Protein AF-A1UJS0-F1 (afdb_monomer_lite)

Structure (mmCIF, N/CA/C/O backbone):
data_AF-A1UJS0-F1
#
_entry.id   AF-A1UJS0-F1
#
loop_
_atom_site.group_PDB
_atom_site.id
_atom_site.type_symbol
_atom_site.label_atom_id
_atom_site.label_alt_id
_atom_site.label_comp_id
_atom_site.label_asym_id
_atom_site.label_entity_id
_atom_site.label_seq_id
_atom_site.pdbx_PDB_ins_code
_atom_site.Cartn_x
_atom_site.Cartn_y
_atom_site.Cartn_z
_atom_site.occupancy
_atom_site.B_iso_or_equiv
_atom_site.auth_seq_id
_atom_site.auth_comp_id
_atom_site.auth_asym_id
_atom_site.auth_atom_id
_atom_site.pdbx_PDB_model_num
ATOM 1 N N . MET A 1 1 ? 53.824 35.848 -86.272 1.00 49.28 1 MET A N 1
ATOM 2 C CA . MET A 1 1 ? 53.045 35.578 -85.038 1.00 49.28 1 MET A CA 1
ATOM 3 C C . MET A 1 1 ? 51.609 35.069 -85.276 1.00 49.28 1 MET A C 1
ATOM 5 O O . MET A 1 1 ? 50.894 34.885 -84.304 1.00 49.28 1 MET A O 1
ATOM 9 N N . LEU A 1 2 ? 51.178 34.777 -86.517 1.00 46.31 2 LEU A N 1
ATOM 10 C CA . LEU A 1 2 ? 49.812 34.287 -86.796 1.00 46.31 2 LEU A CA 1
ATOM 11 C C . LEU A 1 2 ? 49.676 32.747 -86.819 1.00 46.31 2 LEU A C 1
AT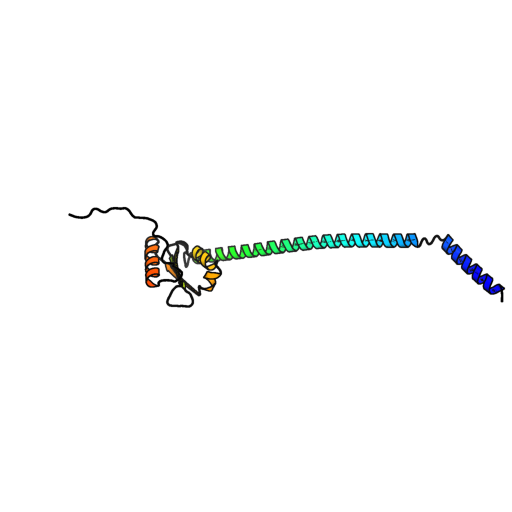OM 13 O O . LEU A 1 2 ? 48.609 32.225 -86.532 1.00 46.31 2 LEU A O 1
ATOM 17 N N . VAL A 1 3 ? 50.756 32.012 -87.108 1.00 44.75 3 VAL A N 1
ATOM 18 C CA . VAL A 1 3 ? 50.728 30.545 -87.313 1.00 44.75 3 VAL A CA 1
ATOM 19 C C . VAL A 1 3 ? 50.639 29.748 -85.997 1.00 44.75 3 VAL A C 1
ATOM 21 O O . VAL A 1 3 ? 50.115 28.640 -85.987 1.00 44.75 3 VAL A O 1
ATOM 24 N N . GLY A 1 4 ? 51.099 30.314 -84.872 1.00 47.34 4 GLY A N 1
ATOM 25 C CA . GLY A 1 4 ? 51.022 29.669 -83.550 1.00 47.34 4 GLY A CA 1
ATOM 26 C C . GLY A 1 4 ? 49.599 29.618 -82.984 1.00 47.34 4 GLY A C 1
ATOM 27 O O . GLY A 1 4 ? 49.151 28.568 -82.551 1.00 47.34 4 GLY A O 1
ATOM 28 N N . ARG A 1 5 ? 48.839 30.715 -83.108 1.00 47.81 5 ARG A N 1
ATOM 29 C CA . ARG A 1 5 ? 47.469 30.817 -82.567 1.00 47.81 5 ARG A CA 1
ATOM 30 C C . ARG A 1 5 ? 46.449 29.929 -83.294 1.00 47.81 5 ARG A C 1
ATOM 32 O O . ARG A 1 5 ? 45.443 29.550 -82.708 1.00 47.81 5 ARG A O 1
ATOM 39 N N . ILE A 1 6 ? 46.706 29.587 -84.560 1.00 52.50 6 ILE A N 1
ATOM 40 C CA . ILE A 1 6 ? 45.837 28.704 -85.357 1.00 52.50 6 ILE A CA 1
ATOM 41 C C . ILE A 1 6 ? 46.004 27.235 -84.931 1.00 52.50 6 ILE A C 1
ATOM 43 O O . ILE A 1 6 ? 45.027 26.489 -84.937 1.00 52.50 6 ILE A O 1
ATOM 47 N N . LYS A 1 7 ? 47.209 26.820 -84.504 1.00 55.47 7 LYS A N 1
ATOM 48 C CA . LYS A 1 7 ? 47.447 25.464 -83.978 1.00 55.47 7 LYS A CA 1
ATOM 49 C C . LYS A 1 7 ? 46.743 25.239 -82.638 1.00 55.47 7 LYS A C 1
ATOM 51 O O . LYS A 1 7 ? 46.132 24.189 -82.464 1.00 55.47 7 LYS A O 1
ATOM 56 N N . ASP A 1 8 ? 46.734 26.249 -81.770 1.00 58.41 8 ASP A N 1
ATOM 57 C CA . ASP A 1 8 ? 46.056 26.179 -80.469 1.00 58.41 8 ASP A CA 1
ATOM 58 C C . ASP A 1 8 ? 44.527 26.130 -80.619 1.00 58.41 8 ASP A C 1
ATOM 60 O O . ASP A 1 8 ? 43.853 25.351 -79.947 1.00 58.41 8 ASP A O 1
ATOM 64 N N . ALA A 1 9 ? 43.966 26.905 -81.555 1.00 58.00 9 ALA A N 1
ATOM 65 C CA . ALA A 1 9 ? 42.530 26.889 -81.839 1.00 58.00 9 ALA A CA 1
ATOM 66 C C . ALA A 1 9 ? 42.071 25.565 -82.477 1.00 58.00 9 ALA A C 1
ATOM 68 O O . ALA A 1 9 ? 41.020 25.040 -82.112 1.00 58.00 9 ALA A O 1
ATOM 69 N N . ALA A 1 10 ? 42.866 24.992 -83.387 1.00 64.44 10 ALA A N 1
ATOM 70 C CA . ALA A 1 10 ? 42.569 23.698 -84.000 1.00 64.44 10 ALA A CA 1
ATOM 71 C C . ALA A 1 10 ? 42.699 22.534 -83.000 1.00 64.44 10 ALA A C 1
ATOM 73 O O . ALA A 1 10 ? 41.879 21.617 -83.023 1.00 64.44 10 ALA A O 1
ATOM 74 N N . GLN A 1 11 ? 43.676 22.583 -82.087 1.00 64.81 11 GLN A N 1
ATOM 75 C CA . GLN A 1 11 ? 43.796 21.603 -81.003 1.00 64.81 11 GLN A CA 1
ATOM 76 C C . GLN A 1 11 ? 42.647 21.712 -80.000 1.00 64.81 11 GLN A C 1
ATOM 78 O O . GLN A 1 11 ? 42.074 20.687 -79.638 1.00 64.81 11 GLN A O 1
ATOM 83 N N . MET A 1 12 ? 42.244 22.923 -79.604 1.00 60.16 12 MET A N 1
ATOM 84 C CA . MET A 1 12 ? 41.077 23.101 -78.733 1.00 60.16 12 MET A CA 1
ATOM 85 C C . MET A 1 12 ? 39.785 22.626 -79.402 1.00 60.16 12 MET A C 1
ATOM 87 O O . MET A 1 12 ? 39.017 21.897 -78.782 1.00 60.16 12 MET A O 1
ATOM 91 N N . ALA A 1 13 ? 39.573 22.950 -80.680 1.00 65.81 13 ALA A N 1
ATOM 92 C CA . ALA A 1 13 ? 38.421 22.456 -81.430 1.00 65.81 13 ALA A CA 1
ATOM 93 C C . ALA A 1 13 ? 38.431 20.924 -81.565 1.00 65.81 13 ALA A C 1
ATOM 95 O O . ALA A 1 13 ? 37.379 20.304 -81.458 1.00 65.81 13 ALA A O 1
ATOM 96 N N . SER A 1 14 ? 39.603 20.301 -81.729 1.00 65.38 14 SER A N 1
ATOM 97 C CA . SER A 1 14 ? 39.738 18.841 -81.773 1.00 65.38 14 SER A CA 1
ATOM 98 C C . SER A 1 14 ? 39.458 18.182 -80.424 1.00 65.38 14 SER A C 1
ATOM 100 O O . SER A 1 14 ? 38.870 17.107 -80.402 1.00 65.38 14 SER A O 1
ATOM 102 N N . ILE A 1 15 ? 39.856 18.803 -79.309 1.00 61.16 15 ILE A N 1
ATOM 103 C CA . ILE A 1 15 ? 39.571 18.299 -77.959 1.00 61.16 15 ILE A CA 1
ATOM 104 C C . ILE A 1 15 ? 38.076 18.421 -77.661 1.00 61.16 15 ILE A C 1
ATOM 106 O O . ILE A 1 15 ? 37.488 17.461 -77.172 1.00 61.16 15 ILE A O 1
ATOM 110 N N . ILE A 1 16 ? 37.454 19.551 -78.018 1.00 60.81 16 ILE A N 1
ATOM 111 C CA . ILE A 1 16 ? 36.009 19.792 -77.866 1.00 60.81 16 ILE A CA 1
ATOM 112 C C . ILE A 1 16 ? 35.202 18.844 -78.763 1.00 60.81 16 ILE A C 1
ATOM 114 O O . ILE A 1 16 ? 34.236 18.239 -78.312 1.00 60.81 16 ILE A O 1
ATOM 118 N N . ALA A 1 17 ? 35.623 18.645 -80.013 1.00 59.31 17 ALA A N 1
ATOM 119 C CA . ALA A 1 17 ? 34.981 17.705 -80.925 1.00 59.31 17 ALA A CA 1
ATOM 120 C C . ALA A 1 17 ? 35.153 16.250 -80.467 1.00 59.31 17 ALA A C 1
ATOM 122 O O . ALA A 1 17 ? 34.212 15.474 -80.588 1.00 59.31 17 ALA A O 1
ATOM 123 N N . HIS A 1 18 ? 36.304 15.873 -79.893 1.00 56.31 18 HIS A N 1
ATOM 124 C CA . HIS A 1 18 ? 36.481 14.538 -79.314 1.00 56.31 18 HIS A CA 1
ATOM 125 C C . HIS A 1 18 ? 35.705 14.340 -78.017 1.00 56.31 18 HIS A C 1
ATOM 127 O O . HIS A 1 18 ? 35.219 13.240 -77.801 1.00 56.31 18 HIS A O 1
ATOM 133 N N . THR A 1 19 ? 35.537 15.365 -77.181 1.00 56.38 19 THR A N 1
ATOM 134 C CA . THR A 1 19 ? 34.703 15.266 -75.968 1.00 56.38 19 THR A CA 1
ATOM 135 C C . THR A 1 19 ? 33.212 15.245 -76.295 1.00 56.38 19 THR A C 1
ATOM 137 O O . THR A 1 19 ? 32.475 14.489 -75.669 1.00 56.38 19 THR A O 1
ATOM 140 N N . ALA A 1 20 ? 32.777 15.974 -77.326 1.00 55.94 20 ALA A N 1
ATOM 141 C CA . ALA A 1 20 ? 31.417 15.886 -77.858 1.00 55.94 20 ALA A CA 1
ATOM 142 C C . ALA A 1 20 ? 31.150 14.547 -78.578 1.00 55.94 20 ALA A C 1
ATOM 144 O O . ALA A 1 20 ? 30.076 13.975 -78.430 1.00 55.94 20 ALA A O 1
ATOM 145 N N . ALA A 1 21 ? 32.129 14.011 -79.321 1.00 52.62 21 ALA A N 1
ATOM 146 C CA . ALA A 1 21 ? 32.023 12.717 -80.007 1.00 52.62 21 ALA A CA 1
ATOM 147 C C . ALA A 1 21 ? 32.208 11.507 -79.074 1.00 52.62 21 ALA A C 1
ATOM 149 O O . ALA A 1 21 ? 31.739 10.418 -79.395 1.00 52.62 21 ALA A O 1
ATOM 150 N N . ALA A 1 22 ? 32.872 11.686 -77.928 1.00 57.12 22 ALA A N 1
ATOM 151 C CA . ALA A 1 22 ? 32.978 10.677 -76.877 1.00 57.12 22 ALA A CA 1
ATOM 152 C C . ALA A 1 22 ? 31.688 10.536 -76.058 1.00 57.12 22 ALA A C 1
ATOM 154 O O . ALA A 1 22 ? 31.644 9.665 -75.195 1.00 57.12 22 ALA A O 1
ATOM 155 N N . GLY A 1 23 ? 30.665 11.367 -76.316 1.00 52.50 23 GLY A N 1
ATOM 156 C CA . GLY A 1 23 ? 29.371 11.272 -75.648 1.00 52.50 23 GLY A CA 1
ATOM 157 C C . GLY A 1 23 ? 29.524 11.245 -74.132 1.00 52.50 23 GLY A C 1
ATOM 158 O O . GLY A 1 23 ? 28.955 10.372 -73.486 1.00 52.50 23 GLY A O 1
ATOM 159 N N . LEU A 1 24 ? 30.357 12.134 -73.571 1.00 57.12 24 LEU A N 1
ATOM 160 C CA . LEU A 1 24 ? 30.406 12.323 -72.123 1.00 57.12 24 LEU A CA 1
ATOM 161 C C . LEU A 1 24 ? 29.093 12.983 -71.711 1.00 57.12 24 LEU A C 1
ATOM 163 O O . LEU A 1 24 ? 28.981 14.207 -71.620 1.00 57.12 24 LEU A O 1
ATOM 167 N N . ASP A 1 25 ? 28.091 12.130 -71.549 1.00 62.06 25 ASP A N 1
ATOM 168 C CA . ASP A 1 25 ? 26.716 12.441 -71.213 1.00 62.06 25 ASP A CA 1
ATOM 169 C C . ASP A 1 25 ? 26.671 12.780 -69.718 1.00 62.06 25 ASP A C 1
ATOM 171 O O . ASP A 1 25 ? 26.158 12.047 -68.878 1.00 62.06 25 ASP A O 1
ATOM 175 N N . PHE A 1 26 ? 27.281 13.916 -69.368 1.00 60.19 26 PHE A N 1
ATOM 176 C CA . PHE A 1 26 ? 27.352 14.423 -67.999 1.00 60.19 26 PHE A CA 1
ATOM 177 C C . PHE A 1 26 ? 25.963 14.531 -67.361 1.00 60.19 26 PHE A C 1
ATOM 179 O O . PHE A 1 26 ? 25.841 14.375 -66.152 1.00 60.19 26 PHE A O 1
ATOM 186 N N . GLU A 1 27 ? 24.914 14.781 -68.150 1.00 62.97 27 GLU A N 1
ATOM 187 C CA . GLU A 1 27 ? 23.532 14.766 -67.661 1.00 62.97 27 GLU A CA 1
ATOM 188 C C . GLU A 1 27 ? 23.062 13.355 -67.276 1.00 62.97 27 GLU A C 1
ATOM 190 O O . GLU A 1 27 ? 22.396 13.203 -66.251 1.00 62.97 27 GLU A O 1
ATOM 195 N N . GLN A 1 28 ? 23.452 12.328 -68.037 1.00 68.94 28 GLN A N 1
ATOM 196 C CA . GLN A 1 28 ? 23.152 10.924 -67.748 1.00 68.94 28 GLN A CA 1
ATOM 197 C C . GLN A 1 28 ? 23.916 10.450 -66.503 1.00 68.94 28 GLN A C 1
ATOM 199 O O . GLN A 1 28 ? 23.309 9.896 -65.589 1.00 68.94 28 GLN A O 1
ATOM 204 N N 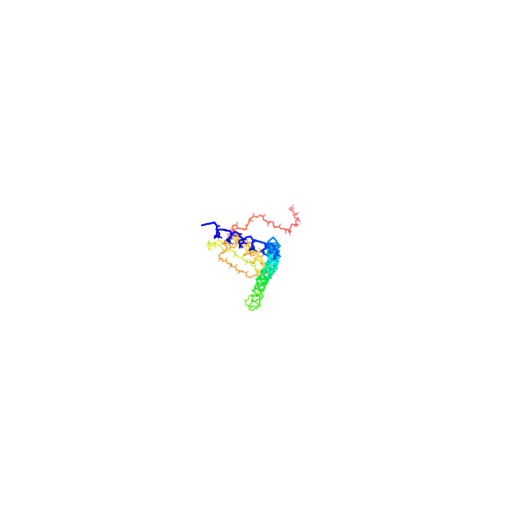. ASP A 1 29 ? 25.212 10.763 -66.403 1.00 70.69 29 ASP A N 1
ATOM 205 C CA . ASP A 1 29 ? 26.042 10.422 -65.239 1.00 70.69 29 ASP A CA 1
ATOM 206 C C . ASP A 1 29 ? 25.531 11.098 -63.952 1.00 70.69 29 ASP A C 1
ATOM 208 O O . ASP A 1 29 ? 25.528 10.504 -62.867 1.00 70.69 29 ASP A O 1
ATOM 212 N N . LEU A 1 30 ? 25.052 12.343 -64.054 1.00 72.44 30 LEU A N 1
ATOM 213 C CA . LEU A 1 30 ? 24.492 13.089 -62.924 1.00 72.44 30 LEU A CA 1
ATOM 214 C C . LEU A 1 30 ? 23.093 12.577 -62.541 1.00 72.44 30 LEU A C 1
ATOM 216 O O . LEU A 1 30 ? 22.763 12.523 -61.351 1.00 72.44 30 LEU A O 1
ATOM 220 N N . ALA A 1 31 ? 22.292 12.143 -63.519 1.00 73.19 31 ALA A N 1
ATOM 221 C CA . ALA A 1 31 ? 21.012 11.474 -63.290 1.00 73.19 31 ALA A CA 1
ATOM 222 C C . ALA A 1 31 ? 21.187 10.094 -62.634 1.00 73.19 31 ALA A C 1
ATOM 224 O O . ALA A 1 31 ? 20.434 9.748 -61.715 1.00 73.19 31 ALA A O 1
ATOM 225 N N . ASP A 1 32 ? 22.207 9.337 -63.032 1.00 75.12 32 ASP A N 1
ATOM 226 C CA . ASP A 1 32 ? 22.546 8.039 -62.447 1.00 75.12 32 ASP A CA 1
ATOM 227 C C . ASP A 1 32 ? 23.076 8.189 -61.019 1.00 75.12 32 ASP A C 1
ATOM 229 O O . ASP A 1 32 ? 22.647 7.462 -60.115 1.00 75.12 32 ASP A O 1
ATOM 233 N N . LEU A 1 33 ? 23.940 9.179 -60.773 1.00 73.94 33 LEU A N 1
ATOM 234 C CA . LEU A 1 33 ? 24.423 9.502 -59.430 1.00 73.94 33 LEU A CA 1
ATOM 235 C C . LEU A 1 33 ? 23.274 9.918 -58.502 1.00 73.94 33 LEU A C 1
ATOM 237 O O . LEU A 1 33 ? 23.193 9.440 -57.368 1.00 73.94 33 LEU A O 1
ATOM 241 N N . LYS A 1 34 ? 22.352 10.754 -58.989 1.00 78.12 34 LYS A N 1
ATOM 242 C CA . LYS A 1 34 ? 21.151 11.146 -58.241 1.00 78.12 34 LYS A CA 1
ATOM 243 C C . LYS A 1 34 ? 20.255 9.941 -57.954 1.00 78.12 34 LYS A C 1
ATOM 245 O O . LYS A 1 34 ? 19.848 9.744 -56.815 1.00 78.12 34 LYS A O 1
ATOM 250 N N . SER A 1 35 ? 20.036 9.078 -58.942 1.00 81.38 35 SER A N 1
ATOM 251 C CA . SER A 1 35 ? 19.241 7.855 -58.784 1.00 81.38 35 SER A CA 1
ATOM 252 C C . SER A 1 35 ? 19.878 6.853 -57.815 1.00 81.38 35 SER A C 1
ATOM 254 O O . SER A 1 35 ? 19.167 6.100 -57.144 1.00 81.38 35 SER A O 1
ATOM 256 N N . HIS A 1 36 ? 21.210 6.798 -57.730 1.00 82.19 36 HIS A N 1
ATOM 257 C CA . HIS A 1 36 ? 21.914 6.021 -56.708 1.00 82.19 36 HIS A CA 1
ATOM 258 C C . HIS A 1 36 ? 21.758 6.634 -55.318 1.00 82.19 36 HIS A C 1
ATOM 260 O O . HIS A 1 36 ? 21.504 5.897 -54.364 1.00 82.19 36 HIS A O 1
ATOM 266 N N . LEU A 1 37 ? 21.861 7.959 -55.205 1.00 80.25 37 LEU A N 1
ATOM 267 C CA . LEU A 1 37 ? 21.688 8.663 -53.940 1.00 80.25 37 LEU A CA 1
ATOM 268 C C . LEU A 1 37 ? 20.256 8.527 -53.408 1.00 80.25 37 LEU A C 1
ATOM 270 O O . LEU A 1 37 ? 20.082 8.217 -52.234 1.00 80.25 37 LEU A O 1
ATOM 274 N N . ASP A 1 38 ? 19.246 8.657 -54.270 1.00 85.25 38 ASP A N 1
ATOM 275 C CA . ASP A 1 38 ? 17.835 8.491 -53.907 1.00 85.25 38 ASP A CA 1
ATOM 276 C C . ASP A 1 38 ? 17.543 7.051 -53.448 1.00 85.25 38 ASP A C 1
ATOM 278 O O . ASP A 1 38 ? 16.877 6.834 -52.433 1.00 85.25 38 ASP A O 1
ATOM 282 N N . ARG A 1 39 ? 18.114 6.046 -54.131 1.00 84.06 39 ARG A N 1
ATOM 283 C CA . ARG A 1 39 ? 18.018 4.635 -53.711 1.00 84.06 39 ARG A CA 1
ATOM 284 C C . ARG A 1 39 ? 18.722 4.373 -52.380 1.00 84.06 39 ARG A C 1
ATOM 286 O O . ARG A 1 39 ? 18.184 3.650 -51.542 1.00 84.06 39 ARG A O 1
ATOM 293 N N . ALA A 1 40 ? 19.901 4.956 -52.170 1.00 81.31 40 ALA A N 1
ATOM 294 C CA . ALA A 1 40 ? 20.645 4.827 -50.921 1.00 81.31 40 ALA A CA 1
ATOM 295 C C . ALA A 1 40 ? 19.915 5.512 -49.754 1.00 81.31 40 ALA A C 1
ATOM 297 O O . ALA A 1 40 ? 19.800 4.928 -48.674 1.00 81.31 40 ALA A O 1
ATOM 298 N N . ALA A 1 41 ? 19.363 6.706 -49.980 1.00 82.75 41 ALA A N 1
ATOM 299 C CA . ALA A 1 41 ? 18.566 7.435 -49.000 1.00 82.75 41 ALA A CA 1
ATOM 300 C C . ALA A 1 41 ? 17.310 6.644 -48.613 1.00 82.75 41 ALA A C 1
ATOM 302 O O . ALA A 1 41 ? 17.069 6.419 -47.427 1.00 82.75 41 ALA A O 1
ATOM 303 N N . TRP A 1 42 ? 16.574 6.127 -49.601 1.00 88.44 42 TRP A N 1
ATOM 304 C CA . TRP A 1 42 ? 15.395 5.296 -49.360 1.00 88.44 42 TRP A CA 1
ATOM 305 C C . TRP A 1 42 ? 15.734 4.004 -48.606 1.00 88.44 42 TRP A C 1
ATOM 307 O O . TRP A 1 42 ? 15.068 3.661 -47.632 1.00 88.44 42 TRP A O 1
ATOM 317 N N . SER A 1 43 ? 16.810 3.313 -48.990 1.00 88.19 43 SER A N 1
ATOM 318 C CA . SER A 1 43 ? 17.259 2.104 -48.289 1.00 88.19 43 SER A CA 1
ATOM 319 C C . SER A 1 43 ? 17.659 2.383 -46.837 1.00 88.19 43 SER A C 1
ATOM 321 O O . SER A 1 43 ? 17.429 1.542 -45.966 1.00 88.19 43 SER A O 1
ATOM 323 N N . THR A 1 44 ? 18.269 3.538 -46.569 1.00 85.56 44 THR A N 1
ATOM 324 C CA . THR A 1 44 ? 18.689 3.925 -45.215 1.00 85.56 44 THR A CA 1
ATOM 325 C C . THR A 1 44 ? 17.479 4.268 -44.351 1.00 85.56 44 THR A C 1
ATOM 327 O O . THR A 1 44 ? 17.395 3.808 -43.213 1.00 85.56 44 THR A O 1
ATOM 330 N N . ASP A 1 45 ? 16.510 4.999 -44.904 1.00 89.50 45 ASP A N 1
ATOM 331 C CA . ASP A 1 45 ? 15.252 5.342 -44.233 1.00 89.50 45 ASP A CA 1
ATOM 332 C C . ASP A 1 45 ? 14.447 4.087 -43.851 1.00 89.50 45 ASP A C 1
ATOM 334 O O . ASP A 1 45 ? 14.046 3.920 -42.698 1.00 89.50 45 ASP A O 1
ATOM 338 N N . GLN A 1 46 ? 14.324 3.128 -44.776 1.00 88.19 46 GLN A N 1
ATOM 339 C CA . GLN A 1 46 ? 13.680 1.836 -44.509 1.00 88.19 46 GLN A CA 1
ATOM 340 C C . GLN A 1 46 ? 14.390 1.051 -43.397 1.00 88.19 46 GLN A C 1
ATOM 342 O O . GLN A 1 46 ? 13.743 0.460 -42.528 1.00 88.19 46 GLN A O 1
ATOM 347 N N . HIS A 1 47 ? 15.725 1.060 -43.385 1.00 87.50 47 HIS A N 1
ATOM 348 C CA . HIS A 1 47 ? 16.493 0.374 -42.350 1.00 87.50 47 HIS A CA 1
ATOM 349 C C . HIS A 1 47 ? 16.316 1.022 -40.971 1.00 87.50 47 HIS A C 1
ATOM 351 O O . HIS A 1 47 ? 16.104 0.317 -39.981 1.00 87.50 47 HIS A O 1
ATOM 357 N N . LEU A 1 48 ? 16.368 2.356 -40.904 1.00 88.12 48 LEU A N 1
ATOM 358 C CA . LEU A 1 48 ? 16.164 3.114 -39.669 1.00 88.12 48 LEU A CA 1
ATOM 359 C C . LEU A 1 48 ? 14.761 2.898 -39.109 1.00 88.12 48 LEU A C 1
ATOM 361 O O . LEU A 1 48 ? 14.619 2.647 -37.912 1.00 88.12 48 LEU A O 1
ATOM 365 N N . ARG A 1 49 ? 13.743 2.895 -39.973 1.00 89.00 49 ARG A N 1
ATOM 366 C CA . ARG A 1 49 ? 12.360 2.616 -39.583 1.00 89.00 49 ARG A CA 1
ATOM 367 C C . ARG A 1 49 ? 12.207 1.221 -38.977 1.00 89.00 49 ARG A C 1
ATOM 369 O O . ARG A 1 49 ? 11.691 1.086 -37.872 1.00 89.00 49 ARG A O 1
ATOM 376 N N . GLY A 1 50 ? 12.773 0.200 -39.621 1.00 88.69 50 GLY A N 1
ATOM 377 C CA . GLY A 1 50 ? 12.772 -1.158 -39.070 1.00 88.69 50 GLY A CA 1
ATOM 378 C C . GLY A 1 50 ? 13.595 -1.303 -37.781 1.00 88.69 50 GLY A C 1
ATOM 379 O O . GLY A 1 50 ? 13.342 -2.200 -36.976 1.00 88.69 50 GLY A O 1
ATOM 380 N N . CYS A 1 51 ? 14.613 -0.467 -37.558 1.00 85.88 51 CYS A N 1
ATOM 381 C CA . CYS A 1 51 ? 15.352 -0.422 -36.291 1.00 85.88 51 CYS A CA 1
ATOM 382 C C . CYS A 1 51 ? 14.546 0.249 -35.170 1.00 85.88 51 CYS A C 1
ATOM 384 O O . CYS A 1 51 ? 14.563 -0.257 -34.048 1.00 85.88 51 CYS A O 1
ATOM 386 N N . LEU A 1 52 ? 13.817 1.325 -35.475 1.00 90.88 52 LEU A N 1
ATOM 387 C CA . LEU A 1 52 ? 12.928 2.014 -34.536 1.00 90.88 52 LEU A CA 1
ATOM 388 C C . LEU A 1 52 ? 11.802 1.096 -34.053 1.00 90.88 52 LEU A C 1
ATOM 390 O O . LEU A 1 52 ? 11.662 0.903 -32.849 1.00 90.88 52 LEU A O 1
ATOM 394 N N . GLU A 1 53 ? 11.101 0.422 -34.965 1.00 90.62 53 GLU A N 1
ATOM 395 C CA . GLU A 1 53 ? 10.025 -0.520 -34.611 1.00 90.62 53 GLU A CA 1
ATOM 396 C C . GLU A 1 53 ? 10.528 -1.654 -33.695 1.00 90.62 53 GLU A C 1
ATOM 398 O O . GLU A 1 53 ? 9.864 -2.063 -32.740 1.00 90.62 53 GLU A O 1
ATOM 403 N N . ARG A 1 54 ? 11.754 -2.145 -33.934 1.00 89.62 54 ARG A N 1
ATOM 404 C CA . ARG A 1 54 ? 12.390 -3.167 -33.085 1.00 89.62 54 ARG A CA 1
ATOM 405 C C . ARG A 1 54 ? 12.787 -2.639 -31.706 1.00 89.62 54 ARG A C 1
ATOM 407 O O . ARG A 1 54 ? 12.808 -3.424 -30.757 1.00 89.62 54 ARG A O 1
ATOM 414 N N . LEU A 1 55 ? 13.138 -1.360 -31.587 1.00 83.62 55 LEU A N 1
ATOM 415 C CA . LEU A 1 55 ? 13.433 -0.725 -30.301 1.00 83.62 55 LEU A CA 1
ATOM 416 C C . LEU A 1 55 ? 12.155 -0.508 -29.493 1.00 83.62 55 LEU A C 1
ATOM 418 O O . LEU A 1 55 ? 12.118 -0.915 -28.334 1.00 83.62 55 LEU A O 1
ATOM 422 N N . GLU A 1 56 ? 11.101 0.012 -30.119 1.00 91.19 56 GLU A N 1
ATOM 423 C CA . GLU A 1 56 ? 9.789 0.194 -29.487 1.00 91.19 56 GLU A CA 1
ATOM 424 C C . GLU A 1 56 ? 9.222 -1.143 -28.982 1.00 91.19 56 GLU A C 1
ATOM 426 O O . GLU A 1 56 ? 8.781 -1.248 -27.837 1.00 91.19 56 GLU A O 1
ATOM 431 N N . ALA A 1 57 ? 9.328 -2.214 -29.779 1.00 87.19 57 ALA A N 1
ATOM 432 C CA . ALA A 1 57 ? 8.902 -3.550 -29.361 1.00 87.19 57 ALA A CA 1
ATOM 433 C C . ALA A 1 57 ? 9.707 -4.091 -28.162 1.00 87.19 57 ALA A C 1
ATOM 435 O O . ALA A 1 57 ? 9.150 -4.742 -27.273 1.00 87.19 57 ALA A O 1
ATOM 436 N N . LYS A 1 58 ? 11.019 -3.825 -28.114 1.00 86.75 58 LYS A N 1
ATOM 437 C CA . LYS A 1 58 ? 11.871 -4.215 -26.978 1.00 86.75 58 LYS A CA 1
ATOM 438 C C . LYS A 1 58 ? 11.556 -3.408 -25.724 1.00 86.75 58 LYS A C 1
ATOM 440 O O . LYS A 1 58 ? 11.562 -3.979 -24.636 1.00 86.75 58 LYS A O 1
ATOM 445 N N . GLU A 1 59 ? 11.279 -2.117 -25.867 1.00 86.56 59 GLU A N 1
ATOM 446 C CA . GLU A 1 59 ? 10.895 -1.252 -24.754 1.00 86.56 59 GLU A CA 1
ATOM 447 C C . GLU A 1 59 ? 9.549 -1.682 -24.159 1.00 86.56 59 GLU A C 1
ATOM 449 O O . GLU A 1 59 ? 9.454 -1.873 -22.946 1.00 86.56 59 GLU A O 1
ATOM 454 N N . ALA A 1 60 ? 8.555 -1.969 -25.005 1.00 86.44 60 ALA A N 1
ATOM 455 C CA . ALA A 1 60 ? 7.270 -2.511 -24.569 1.00 86.44 60 ALA A CA 1
ATOM 456 C C . ALA A 1 60 ? 7.428 -3.860 -23.840 1.00 86.44 60 ALA A C 1
ATOM 458 O O . ALA A 1 60 ? 6.834 -4.080 -22.782 1.00 86.44 60 ALA A O 1
ATOM 459 N N . ALA A 1 61 ? 8.279 -4.757 -24.353 1.00 85.19 61 ALA A N 1
ATOM 460 C CA . ALA A 1 61 ? 8.571 -6.030 -23.693 1.00 85.19 61 ALA A CA 1
ATOM 461 C C . ALA A 1 61 ? 9.281 -5.842 -22.338 1.00 85.19 61 ALA A C 1
ATOM 463 O O . ALA A 1 61 ? 8.977 -6.550 -21.375 1.00 85.19 61 ALA A O 1
ATOM 464 N N . ALA A 1 62 ? 10.202 -4.879 -22.240 1.00 81.75 62 ALA A N 1
ATOM 465 C CA . ALA A 1 62 ? 10.895 -4.553 -20.997 1.00 81.75 62 ALA A CA 1
ATOM 466 C C . ALA A 1 62 ? 9.945 -3.952 -19.948 1.00 81.75 62 ALA A C 1
ATOM 468 O O . ALA A 1 62 ? 10.019 -4.326 -18.775 1.00 81.75 62 ALA A O 1
ATOM 469 N N . GLN A 1 63 ? 9.022 -3.079 -20.361 1.00 86.00 63 GLN A N 1
ATOM 470 C CA . GLN A 1 63 ? 7.980 -2.532 -19.488 1.00 86.00 63 GLN A CA 1
ATOM 471 C C . GLN A 1 63 ? 7.057 -3.640 -18.968 1.00 86.00 63 GLN A C 1
ATOM 473 O O . GLN A 1 63 ? 6.908 -3.779 -17.753 1.00 86.00 63 GLN A O 1
ATOM 478 N N . ALA A 1 64 ? 6.552 -4.511 -19.846 1.00 82.81 64 ALA A N 1
ATOM 479 C CA . ALA A 1 64 ? 5.726 -5.652 -19.445 1.00 82.81 64 ALA A CA 1
ATOM 480 C C . ALA A 1 64 ? 6.469 -6.611 -18.492 1.00 82.81 64 ALA A C 1
ATOM 482 O O . ALA A 1 64 ? 5.893 -7.131 -17.532 1.00 82.81 64 ALA A O 1
ATOM 483 N N . HIS A 1 65 ? 7.768 -6.834 -18.717 1.00 81.19 65 HIS A N 1
ATOM 484 C CA . HIS A 1 65 ? 8.595 -7.631 -17.813 1.00 81.19 65 HIS A CA 1
ATOM 485 C C . HIS A 1 65 ? 8.750 -6.962 -16.439 1.00 81.19 65 HIS A C 1
ATOM 487 O O . HIS A 1 65 ? 8.609 -7.633 -15.417 1.00 81.19 65 HIS A O 1
ATOM 493 N N . SER A 1 66 ? 8.992 -5.649 -16.400 1.00 79.75 66 SER A N 1
ATOM 494 C CA . SER A 1 66 ? 9.078 -4.871 -15.157 1.00 79.75 66 SER A CA 1
ATOM 495 C C . SER A 1 66 ? 7.778 -4.948 -14.347 1.00 79.75 66 SER A C 1
ATOM 497 O O . SER A 1 66 ? 7.803 -5.264 -13.156 1.00 79.75 66 SER A O 1
ATOM 499 N N . GLU A 1 67 ? 6.629 -4.769 -15.001 1.00 82.62 67 GLU A N 1
ATOM 500 C CA . GLU A 1 67 ? 5.309 -4.894 -14.372 1.00 82.62 67 GLU A CA 1
ATOM 501 C C . GLU A 1 67 ? 5.077 -6.292 -13.794 1.00 82.62 67 GLU A C 1
ATOM 503 O O . GLU A 1 67 ? 4.619 -6.439 -12.656 1.00 82.62 67 GLU A O 1
ATOM 508 N N . ARG A 1 68 ? 5.460 -7.332 -14.541 1.00 78.56 68 ARG A N 1
ATOM 509 C CA . ARG A 1 68 ? 5.346 -8.723 -14.096 1.00 78.56 68 ARG A CA 1
ATOM 510 C C . ARG A 1 68 ? 6.250 -9.016 -12.901 1.00 78.56 68 ARG A C 1
ATOM 512 O O . ARG A 1 68 ? 5.818 -9.692 -11.970 1.00 78.56 68 ARG A O 1
ATOM 519 N N . VAL A 1 69 ? 7.474 -8.489 -12.892 1.00 73.31 69 VAL A N 1
ATOM 520 C CA . VAL A 1 69 ? 8.394 -8.600 -11.750 1.00 73.31 69 VAL A CA 1
ATOM 521 C C . VAL A 1 69 ? 7.805 -7.920 -10.514 1.00 73.31 69 VAL A C 1
ATOM 523 O O . VAL A 1 69 ? 7.826 -8.509 -9.435 1.00 73.31 69 VAL A O 1
ATOM 526 N N . GLU A 1 70 ? 7.228 -6.727 -10.647 1.00 75.06 70 GLU A N 1
ATOM 527 C CA . GLU A 1 70 ? 6.580 -6.034 -9.527 1.00 75.06 70 GLU A CA 1
ATOM 528 C C . GLU A 1 70 ? 5.331 -6.769 -9.020 1.00 75.06 70 GLU A C 1
ATOM 530 O O . GLU A 1 70 ? 5.108 -6.864 -7.809 1.00 75.06 70 GLU A O 1
ATOM 535 N N . GLN A 1 71 ? 4.540 -7.358 -9.916 1.00 69.19 71 GLN A N 1
ATOM 536 C CA . GLN A 1 71 ? 3.408 -8.203 -9.538 1.00 69.19 71 GLN A CA 1
ATOM 537 C C . GLN A 1 71 ? 3.864 -9.461 -8.783 1.00 69.19 71 GLN A C 1
ATOM 539 O O . GLN A 1 71 ? 3.282 -9.800 -7.749 1.00 69.19 71 GLN A O 1
ATOM 544 N N . ILE A 1 72 ? 4.929 -10.122 -9.251 1.00 63.84 72 ILE A N 1
ATOM 545 C CA . ILE A 1 72 ? 5.524 -11.287 -8.583 1.00 63.84 72 ILE A CA 1
ATOM 546 C C . ILE A 1 72 ? 6.065 -10.895 -7.207 1.00 63.84 72 ILE A C 1
ATOM 548 O O . ILE A 1 72 ? 5.763 -11.585 -6.237 1.00 63.84 72 ILE A O 1
ATOM 552 N N . LYS A 1 73 ? 6.787 -9.773 -7.085 1.00 58.44 73 LYS A N 1
ATOM 553 C CA . LYS A 1 73 ? 7.270 -9.267 -5.788 1.00 58.44 73 LYS A CA 1
ATOM 554 C C . LYS A 1 73 ? 6.120 -9.075 -4.805 1.00 58.44 73 LYS A C 1
ATOM 556 O O . LYS A 1 73 ? 6.191 -9.585 -3.693 1.00 58.44 73 LYS A O 1
ATOM 561 N N . ARG A 1 74 ? 5.032 -8.415 -5.223 1.00 58.88 74 ARG A N 1
ATOM 562 C CA . ARG A 1 74 ? 3.840 -8.229 -4.375 1.00 58.88 74 ARG A CA 1
ATOM 563 C C . ARG A 1 74 ? 3.232 -9.566 -3.948 1.00 58.88 74 ARG A C 1
ATOM 565 O O . ARG A 1 74 ? 2.935 -9.737 -2.771 1.00 58.88 74 ARG A O 1
ATOM 572 N N . SER A 1 75 ? 3.089 -10.516 -4.871 1.00 46.56 75 SER A N 1
ATOM 573 C CA . SER A 1 75 ? 2.547 -11.847 -4.567 1.00 46.56 75 SER A CA 1
ATOM 574 C C . SER A 1 75 ? 3.453 -12.655 -3.631 1.00 46.56 75 SER A C 1
ATOM 576 O O . SER A 1 75 ? 2.955 -13.299 -2.712 1.00 46.56 75 SER A O 1
ATOM 578 N N . MET A 1 76 ? 4.773 -12.620 -3.834 1.00 43.03 76 MET A N 1
ATOM 579 C CA . MET A 1 76 ? 5.739 -13.329 -2.991 1.00 43.03 76 MET A CA 1
ATOM 580 C C . MET A 1 76 ? 5.806 -12.728 -1.588 1.00 43.03 76 MET A C 1
ATOM 582 O O . MET A 1 76 ? 5.819 -13.478 -0.618 1.00 43.03 76 MET A O 1
ATOM 586 N N . THR A 1 77 ? 5.781 -11.397 -1.448 1.00 47.56 77 THR A N 1
ATOM 587 C CA . THR A 1 77 ? 5.725 -10.753 -0.126 1.00 47.56 77 THR A CA 1
ATOM 588 C C . THR A 1 77 ? 4.459 -11.141 0.638 1.00 47.56 77 THR A C 1
ATOM 590 O O . THR A 1 77 ? 4.530 -11.362 1.841 1.00 47.56 77 THR A O 1
ATOM 593 N N . ILE A 1 78 ? 3.316 -11.280 -0.039 1.00 49.81 78 ILE A N 1
ATOM 594 C CA . ILE A 1 78 ? 2.066 -11.716 0.601 1.00 49.81 78 ILE A CA 1
ATOM 595 C C . ILE A 1 78 ? 2.166 -13.173 1.080 1.00 49.81 78 ILE A C 1
ATOM 597 O O . ILE A 1 78 ? 1.807 -13.460 2.220 1.00 49.81 78 ILE A O 1
ATOM 601 N N . ASN A 1 79 ? 2.700 -14.075 0.252 1.00 37.75 79 ASN A N 1
ATOM 602 C CA . ASN A 1 79 ? 2.754 -15.505 0.577 1.00 37.75 79 ASN A CA 1
ATOM 603 C C . ASN A 1 79 ? 3.817 -15.840 1.637 1.00 37.75 79 ASN A C 1
ATOM 605 O O . ASN A 1 79 ? 3.531 -16.592 2.562 1.00 37.75 79 ASN A O 1
ATOM 609 N N . VAL A 1 80 ? 5.009 -15.234 1.565 1.00 42.81 80 VAL A N 1
ATOM 610 C CA . VAL A 1 80 ? 6.082 -15.462 2.556 1.00 42.81 80 VAL A CA 1
ATOM 611 C C . VAL A 1 80 ? 5.683 -14.944 3.942 1.00 42.81 80 VAL A C 1
ATOM 613 O O . VAL A 1 80 ? 6.008 -15.564 4.952 1.00 42.81 80 VAL A O 1
ATOM 616 N N . VAL A 1 81 ? 4.942 -13.832 4.006 1.00 47.22 81 VAL A N 1
ATOM 617 C CA . VAL A 1 81 ? 4.404 -13.317 5.273 1.00 47.22 81 VAL A CA 1
ATOM 618 C C . VAL A 1 81 ? 3.291 -14.224 5.806 1.00 47.22 81 VAL A C 1
ATOM 620 O O . VAL A 1 81 ? 3.221 -14.428 7.010 1.00 47.22 81 VAL A O 1
ATOM 623 N N . ALA A 1 82 ? 2.450 -14.806 4.948 1.00 46.81 82 ALA A N 1
ATOM 624 C CA . ALA A 1 82 ? 1.387 -15.709 5.390 1.00 46.81 82 ALA A CA 1
ATOM 625 C C . ALA A 1 82 ? 1.931 -17.023 5.988 1.00 46.81 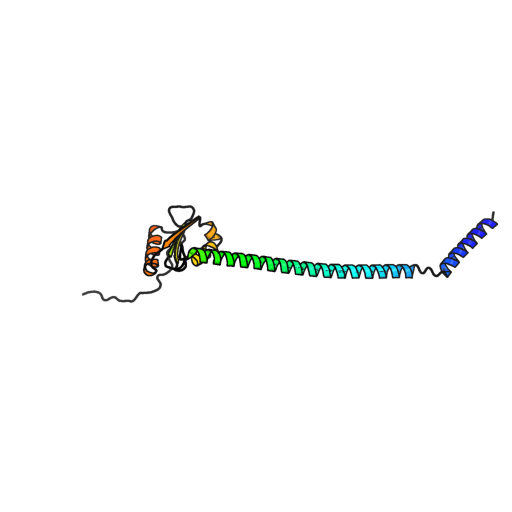82 ALA A C 1
ATOM 627 O O . ALA A 1 82 ? 1.496 -17.415 7.068 1.00 46.81 82 ALA A O 1
ATOM 628 N N . GLU A 1 83 ? 2.919 -17.660 5.350 1.00 45.81 83 GLU A N 1
ATOM 629 C CA . GLU A 1 83 ? 3.436 -18.970 5.789 1.00 45.81 83 GLU A CA 1
ATOM 630 C C . GLU A 1 83 ? 4.212 -18.919 7.117 1.00 45.81 83 GLU A C 1
ATOM 632 O O . GLU A 1 83 ? 4.155 -19.869 7.890 1.00 45.81 83 GLU A O 1
ATOM 637 N N . HIS A 1 84 ? 4.899 -17.813 7.430 1.00 45.59 84 HIS A N 1
ATOM 638 C CA . HIS A 1 84 ? 5.604 -17.660 8.715 1.00 45.59 84 HIS A CA 1
ATOM 639 C C . HIS A 1 84 ? 4.725 -17.109 9.848 1.00 45.59 84 HIS A C 1
ATOM 641 O O . HIS A 1 84 ? 5.125 -17.160 11.012 1.00 45.59 84 HIS A O 1
ATOM 647 N N . LEU A 1 85 ? 3.545 -16.560 9.541 1.00 49.75 85 LEU A N 1
ATOM 648 C CA . LEU A 1 85 ? 2.650 -16.027 10.565 1.00 49.75 85 LEU A CA 1
ATOM 649 C C . LEU A 1 85 ? 1.778 -17.109 11.200 1.00 49.75 85 LEU A C 1
ATOM 651 O O . LEU A 1 85 ? 1.473 -16.972 12.373 1.00 49.75 85 LEU A O 1
ATOM 655 N N . ASP A 1 86 ? 1.426 -18.205 10.532 1.00 49.38 86 ASP A N 1
ATOM 656 C CA . ASP A 1 86 ? 0.506 -19.182 11.141 1.00 49.38 86 ASP A CA 1
ATOM 657 C C . ASP A 1 86 ? 1.051 -19.861 12.418 1.00 49.38 86 ASP A C 1
ATOM 659 O O . ASP A 1 86 ? 0.266 -20.202 13.306 1.00 49.38 86 ASP A O 1
ATOM 663 N N . GLU A 1 87 ? 2.377 -19.960 12.585 1.00 53.47 87 GLU A N 1
ATOM 664 C CA . GLU A 1 87 ? 3.005 -20.497 13.806 1.00 53.47 87 GLU A CA 1
ATOM 665 C C . GLU A 1 87 ? 3.115 -19.468 14.957 1.00 53.47 87 GLU A C 1
ATOM 667 O O . GLU A 1 87 ? 3.126 -19.850 16.128 1.00 53.47 87 GLU A O 1
ATOM 672 N N . PHE A 1 88 ? 3.135 -18.159 14.661 1.00 58.56 88 PHE A N 1
ATOM 673 C CA . PHE A 1 88 ? 3.388 -17.087 15.650 1.00 58.56 88 PHE A CA 1
ATOM 674 C C . PHE A 1 88 ? 2.222 -16.102 15.846 1.00 58.56 88 PHE A C 1
ATOM 676 O O . PHE A 1 88 ? 2.072 -15.486 16.903 1.00 58.56 88 PHE A O 1
ATOM 683 N N . PHE A 1 89 ? 1.389 -15.931 14.830 1.00 65.88 89 PHE A N 1
ATOM 684 C CA . PHE A 1 89 ? 0.292 -14.980 14.744 1.00 65.88 89 PHE A CA 1
ATOM 685 C C . PHE A 1 89 ? -0.711 -15.415 13.666 1.00 65.88 89 PHE A C 1
ATOM 687 O O . PHE A 1 89 ? -0.618 -15.016 12.512 1.00 65.88 89 PHE A O 1
ATOM 694 N N . ASN A 1 90 ? -1.732 -16.180 14.046 1.00 75.31 90 ASN A N 1
ATOM 695 C CA . ASN A 1 90 ? -2.841 -16.458 13.136 1.00 75.31 90 ASN A CA 1
ATOM 696 C C . ASN A 1 90 ? -3.630 -15.152 12.867 1.00 75.31 90 ASN A C 1
ATOM 698 O O . ASN A 1 90 ? -4.237 -14.616 13.805 1.00 75.31 90 ASN A O 1
ATOM 702 N N . PRO A 1 91 ? -3.652 -14.629 11.623 1.00 79.31 91 PRO A N 1
ATOM 703 C CA . PRO A 1 91 ? -4.322 -13.371 11.290 1.00 79.31 91 PRO A CA 1
ATOM 704 C C . PRO A 1 91 ? -5.850 -13.505 11.197 1.00 79.31 91 PRO A C 1
ATOM 706 O O . PRO A 1 91 ? -6.557 -12.502 11.025 1.00 79.31 91 PRO A O 1
ATOM 709 N N . HIS A 1 92 ? -6.358 -14.733 11.307 1.00 79.06 92 HIS A N 1
ATOM 710 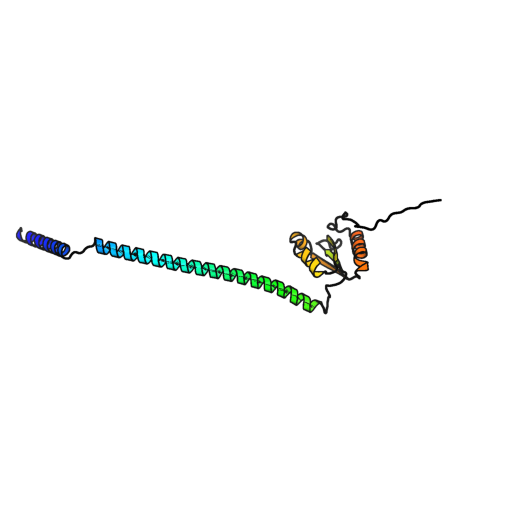C CA . HIS A 1 92 ? -7.768 -15.077 11.314 1.00 79.06 92 HIS A CA 1
ATOM 711 C C . HIS A 1 92 ? -8.281 -15.223 12.756 1.00 79.06 92 HIS A C 1
ATOM 713 O O . HIS A 1 92 ? -7.681 -15.875 13.616 1.00 79.06 92 HIS A O 1
ATOM 719 N N . GLY A 1 93 ? -9.418 -14.589 13.035 1.00 84.75 93 GLY A N 1
ATOM 720 C CA . GLY A 1 93 ? -10.028 -14.550 14.366 1.00 84.75 93 GLY A CA 1
ATOM 721 C C . GLY A 1 93 ? -10.483 -13.147 14.743 1.00 84.75 93 GLY A C 1
ATOM 722 O O . GLY A 1 93 ? -10.286 -12.202 13.990 1.00 84.75 93 GLY A O 1
ATOM 723 N N . GLY A 1 94 ? -11.124 -12.998 15.901 1.00 90.75 94 GLY A N 1
ATOM 724 C CA . GLY A 1 94 ? -11.598 -11.693 16.351 1.00 90.75 94 GLY A CA 1
ATOM 725 C C . GLY A 1 94 ? -10.454 -10.781 16.795 1.00 90.75 94 GLY A C 1
ATOM 726 O O . GLY A 1 94 ? -9.746 -11.079 17.759 1.00 90.75 94 GLY A O 1
ATOM 727 N N . PHE A 1 95 ? -10.313 -9.634 16.134 1.00 94.25 95 PHE A N 1
ATOM 728 C CA . PHE A 1 95 ? -9.406 -8.567 16.542 1.00 94.25 95 PHE A CA 1
ATOM 729 C C . PHE A 1 95 ? -10.137 -7.237 16.666 1.00 94.25 95 PHE A C 1
ATOM 731 O O . PHE A 1 95 ? -10.851 -6.829 15.750 1.00 94.25 95 PHE A O 1
ATOM 738 N N . VAL A 1 96 ? -9.873 -6.524 17.758 1.00 94.31 96 VAL A N 1
ATOM 739 C CA . VAL A 1 96 ? -10.075 -5.075 17.832 1.00 94.31 96 VAL A CA 1
ATOM 740 C C . VAL A 1 96 ? -8.715 -4.410 17.666 1.00 94.31 96 VAL A C 1
ATOM 742 O O . VAL A 1 96 ? -7.735 -4.818 18.288 1.00 94.31 96 VAL A O 1
ATOM 745 N N . TYR A 1 97 ? -8.633 -3.417 16.790 1.00 94.31 97 TYR A N 1
ATOM 746 C CA . TYR A 1 97 ? -7.403 -2.721 16.452 1.00 94.31 97 TYR A CA 1
ATOM 747 C C . TYR A 1 97 ? -7.537 -1.222 16.693 1.00 94.31 97 TYR A C 1
ATOM 749 O O . TYR A 1 97 ? -8.589 -0.627 16.463 1.00 94.31 97 TYR A O 1
ATOM 757 N N . LEU A 1 98 ? -6.440 -0.617 17.140 1.00 95.44 98 LEU A N 1
ATOM 758 C CA . LEU A 1 98 ? -6.321 0.812 17.385 1.00 95.44 98 LEU A CA 1
ATOM 759 C C . LEU A 1 98 ? -5.225 1.370 16.480 1.00 95.44 98 LEU A C 1
ATOM 761 O O . LEU A 1 98 ? -4.105 0.848 16.452 1.00 95.44 98 LEU A O 1
ATOM 765 N N . LEU A 1 99 ? -5.554 2.423 15.739 1.00 95.31 99 LEU A N 1
ATOM 766 C CA . LEU A 1 99 ? -4.616 3.162 14.905 1.00 95.31 99 LEU A CA 1
ATOM 767 C C . LEU A 1 99 ? -4.179 4.409 15.666 1.00 95.31 99 LEU A C 1
ATOM 769 O O . LEU A 1 99 ? -5.009 5.250 15.998 1.00 95.31 99 LEU A O 1
ATOM 773 N N . TRP A 1 100 ? -2.887 4.530 15.936 1.00 94.25 100 TRP A N 1
ATOM 774 C CA . TRP A 1 100 ? -2.307 5.617 16.719 1.00 94.25 100 TRP A CA 1
ATOM 775 C C . TRP A 1 100 ? -1.570 6.596 15.816 1.00 94.25 100 TRP A C 1
ATOM 777 O O . TRP A 1 100 ? -0.870 6.178 14.890 1.00 94.25 100 TRP A O 1
ATOM 787 N N . GLY A 1 101 ? -1.733 7.884 16.107 1.00 92.31 101 GLY A N 1
ATOM 788 C CA . GLY A 1 101 ? -1.034 8.976 15.441 1.00 92.31 101 GLY A CA 1
ATOM 789 C C . GLY A 1 101 ? 0.191 9.425 16.225 1.00 92.31 101 GLY A C 1
ATOM 790 O O . GLY A 1 101 ? 0.878 8.610 16.836 1.00 92.31 101 GLY A O 1
ATOM 791 N N . GLU A 1 102 ? 0.458 10.728 16.195 1.00 92.31 102 GLU A N 1
ATOM 792 C CA . GLU A 1 102 ? 1.525 11.340 16.994 1.00 92.31 102 GLU A CA 1
ATOM 793 C C . GLU A 1 102 ? 1.161 11.452 18.479 1.00 92.31 102 GLU A C 1
ATOM 795 O O . GLU A 1 102 ? 2.040 11.295 19.321 1.00 92.31 102 GLU A O 1
ATOM 800 N N . ASP A 1 103 ? -0.120 11.666 18.807 1.00 91.56 103 ASP A N 1
ATOM 801 C CA . ASP A 1 103 ? -0.594 11.638 20.194 1.00 91.56 103 ASP A CA 1
ATOM 802 C C . ASP A 1 103 ? -0.555 10.195 20.739 1.00 91.56 103 ASP A C 1
ATOM 804 O O . ASP A 1 103 ? -1.247 9.314 20.212 1.00 91.56 103 ASP A O 1
ATOM 808 N N . PRO A 1 104 ? 0.239 9.919 21.792 1.00 90.00 104 PRO A N 1
ATOM 809 C CA . PRO A 1 104 ? 0.318 8.588 22.377 1.00 90.00 104 PRO A CA 1
ATOM 810 C C . PRO A 1 104 ? -0.890 8.222 23.250 1.00 90.00 104 PRO A C 1
ATOM 812 O O . PRO A 1 104 ? -1.022 7.040 23.579 1.00 90.00 104 PRO A O 1
ATOM 815 N N . ASN A 1 105 ? -1.733 9.189 23.636 1.00 92.94 105 ASN A N 1
ATOM 816 C CA . ASN A 1 105 ? -2.840 8.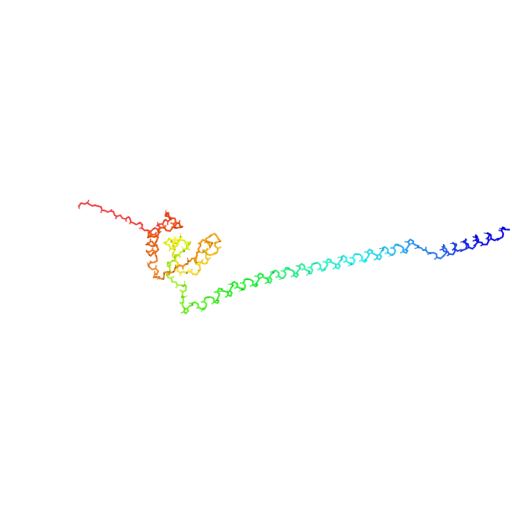993 24.579 1.00 92.94 105 ASN A CA 1
ATOM 817 C C . ASN A 1 105 ? -4.185 8.765 23.886 1.00 92.94 105 ASN A C 1
ATOM 819 O O . ASN A 1 105 ? -5.019 8.027 24.412 1.00 92.94 105 ASN A O 1
ATOM 823 N N . THR A 1 106 ? -4.370 9.334 22.692 1.00 94.12 106 THR A N 1
ATOM 824 C CA . THR A 1 106 ? -5.623 9.231 21.940 1.00 94.12 106 THR A CA 1
ATOM 825 C C . THR A 1 106 ? -5.401 8.506 20.610 1.00 94.12 106 THR A C 1
ATOM 827 O O . THR A 1 106 ? -4.718 9.030 19.725 1.00 94.12 106 THR A O 1
ATOM 830 N N . PRO A 1 107 ? -5.968 7.303 20.407 1.00 95.62 107 PRO A N 1
ATOM 831 C CA . PRO A 1 107 ? -5.952 6.665 19.100 1.00 95.62 107 PRO A CA 1
ATOM 832 C C . PRO A 1 107 ? -6.730 7.518 18.092 1.00 95.62 107 PRO A C 1
ATOM 834 O O . PRO A 1 107 ? -7.748 8.122 18.413 1.00 95.62 107 PRO A O 1
ATOM 837 N N . LEU A 1 108 ? -6.283 7.522 16.839 1.00 95.25 108 LEU A N 1
ATOM 838 C CA . LEU A 1 108 ? -6.984 8.169 15.731 1.00 95.25 108 LEU A CA 1
ATOM 839 C C . LEU A 1 108 ? -8.277 7.431 15.385 1.00 95.25 108 LEU A C 1
ATOM 841 O O . LEU A 1 108 ? -9.271 8.059 15.032 1.00 95.25 108 LEU A O 1
ATOM 845 N N . TYR A 1 109 ? -8.239 6.098 15.445 1.00 95.31 109 TYR A N 1
ATOM 846 C CA . TYR A 1 109 ? -9.339 5.229 15.046 1.00 95.31 109 TYR A CA 1
ATOM 847 C C . TYR A 1 109 ? -9.304 3.903 15.810 1.00 95.31 109 TYR A C 1
ATOM 849 O O . TYR A 1 109 ? -8.232 3.331 16.021 1.00 95.31 109 TYR A O 1
ATOM 857 N N . VAL A 1 110 ? -10.477 3.379 16.146 1.00 95.44 110 VAL A N 1
ATOM 858 C CA . VAL A 1 110 ? -10.690 2.037 16.697 1.00 95.44 110 VAL A CA 1
ATOM 859 C C . VAL A 1 110 ? -11.592 1.263 15.741 1.00 95.44 110 VAL A C 1
ATOM 861 O O . VAL A 1 110 ? -12.600 1.788 15.271 1.00 95.44 110 VAL A O 1
ATOM 864 N N . GLY A 1 111 ? -11.237 0.022 15.425 1.00 94.88 111 GLY A N 1
ATOM 865 C CA . GLY A 1 111 ? -12.065 -0.839 14.586 1.00 94.88 111 GLY A CA 1
ATOM 866 C C . GLY A 1 111 ? -11.987 -2.300 14.972 1.00 94.88 111 GLY A C 1
ATOM 867 O O . GLY A 1 111 ? -11.081 -2.711 15.688 1.00 94.88 111 GLY A O 1
ATOM 868 N N . GLN A 1 112 ? -12.889 -3.103 14.423 1.00 95.19 112 GLN A N 1
ATOM 869 C CA . GLN A 1 112 ? -12.855 -4.559 14.545 1.00 95.19 112 GLN A CA 1
ATOM 870 C C . GLN A 1 112 ? -12.688 -5.263 13.193 1.00 95.19 112 GLN A C 1
ATOM 872 O O . GLN A 1 112 ? -13.042 -4.724 12.140 1.00 95.19 112 GLN A O 1
ATOM 877 N N . SER A 1 113 ? -12.126 -6.473 13.208 1.00 94.00 113 SER A N 1
ATOM 878 C CA . SER A 1 113 ? -12.049 -7.350 12.037 1.00 94.00 113 SER A CA 1
ATOM 879 C C . SER A 1 113 ? -11.902 -8.817 12.435 1.00 94.00 113 SER A C 1
ATOM 881 O O . SER A 1 113 ? -11.281 -9.130 13.448 1.00 94.00 113 SER A O 1
ATOM 883 N N . THR A 1 114 ? -12.421 -9.718 11.598 1.00 92.25 114 THR A N 1
ATOM 884 C CA . THR A 1 114 ? -12.139 -11.164 11.655 1.00 92.25 114 THR A CA 1
ATOM 885 C C . THR A 1 114 ? -10.921 -11.575 10.817 1.00 92.25 114 THR A C 1
ATOM 887 O O . THR A 1 114 ? -10.449 -12.709 10.902 1.00 92.25 114 THR A O 1
ATOM 890 N N . ASN A 1 115 ? -10.417 -10.650 9.996 1.00 90.44 115 ASN A N 1
ATOM 891 C CA . ASN A 1 115 ? -9.202 -10.783 9.198 1.00 90.44 115 ASN A CA 1
ATOM 892 C C . ASN A 1 115 ? -8.407 -9.477 9.311 1.00 90.44 115 ASN A C 1
ATOM 894 O O . ASN A 1 115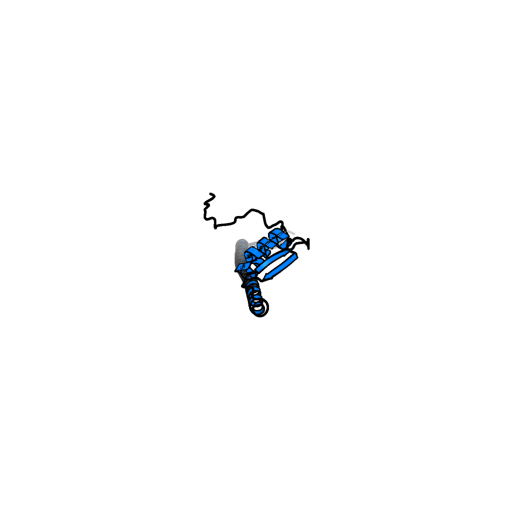 ? -8.720 -8.464 8.665 1.00 90.44 115 ASN A O 1
ATOM 898 N N . ILE A 1 116 ? -7.423 -9.468 10.206 1.00 89.12 116 ILE A N 1
ATOM 899 C CA . ILE A 1 116 ? -6.737 -8.231 10.578 1.00 89.12 116 ILE A CA 1
ATOM 900 C C . ILE A 1 116 ? -5.807 -7.726 9.475 1.00 89.12 116 ILE A C 1
ATOM 902 O O . ILE A 1 116 ? -5.778 -6.524 9.214 1.00 89.12 116 ILE A O 1
ATOM 906 N N . LEU A 1 117 ? -5.117 -8.620 8.763 1.00 89.81 117 LEU A N 1
ATOM 907 C CA . LEU A 1 117 ? -4.181 -8.232 7.705 1.00 89.81 117 LEU A CA 1
ATOM 908 C C . LEU A 1 117 ? -4.898 -7.569 6.530 1.00 89.81 117 LEU A C 1
ATOM 910 O O . LEU A 1 117 ? -4.470 -6.505 6.084 1.00 89.81 117 LEU A O 1
ATOM 914 N N . SER A 1 118 ? -6.028 -8.123 6.076 1.00 85.56 118 SER A N 1
ATOM 915 C CA . SER A 1 118 ? -6.816 -7.494 5.008 1.00 85.56 118 SER A CA 1
ATOM 916 C C . SER A 1 118 ? -7.332 -6.114 5.421 1.00 85.56 118 SER A C 1
ATOM 918 O O . SER A 1 118 ? -7.289 -5.169 4.631 1.00 85.56 118 SER A O 1
ATOM 920 N N . ARG A 1 119 ? -7.784 -5.965 6.674 1.00 90.12 119 ARG A N 1
ATOM 921 C CA . ARG A 1 119 ? -8.312 -4.688 7.170 1.00 90.12 119 ARG A CA 1
ATOM 922 C C . ARG A 1 119 ? -7.218 -3.633 7.324 1.00 90.12 119 ARG A C 1
ATOM 924 O O . ARG A 1 119 ? -7.428 -2.494 6.912 1.00 90.12 119 ARG A O 1
ATOM 931 N N . LEU A 1 120 ? -6.057 -3.998 7.869 1.00 89.75 120 LEU A N 1
ATOM 932 C CA . LEU A 1 120 ? -4.902 -3.100 7.955 1.00 89.75 120 LEU A CA 1
ATOM 933 C C . LEU A 1 120 ? -4.375 -2.740 6.565 1.00 89.75 120 LEU A C 1
ATOM 935 O O . LEU A 1 120 ? -4.087 -1.572 6.319 1.00 89.75 120 LEU A O 1
ATOM 939 N N . GLY A 1 121 ? -4.336 -3.699 5.636 1.00 87.62 121 GLY A N 1
ATOM 940 C CA . GLY A 1 121 ? -3.975 -3.458 4.240 1.00 87.62 121 GLY A CA 1
ATOM 941 C C . GLY A 1 121 ? -4.846 -2.384 3.586 1.00 87.62 121 GLY A C 1
ATOM 942 O O . GLY A 1 121 ? -4.316 -1.487 2.935 1.00 87.62 121 GLY A O 1
ATOM 943 N N . ALA A 1 122 ? -6.161 -2.398 3.831 1.00 86.81 122 ALA A N 1
ATOM 944 C CA . ALA A 1 122 ? -7.070 -1.365 3.332 1.00 86.81 122 ALA A CA 1
ATOM 945 C C . ALA A 1 122 ? -6.760 0.035 3.901 1.00 86.81 122 ALA A C 1
ATOM 947 O O . ALA A 1 122 ? -6.773 1.015 3.157 1.00 86.81 122 ALA A O 1
ATOM 948 N N . HIS A 1 123 ? -6.433 0.143 5.195 1.00 86.81 123 HIS A N 1
ATOM 949 C CA . HIS A 1 123 ? -6.037 1.427 5.800 1.00 86.81 123 HIS A CA 1
ATOM 950 C C . HIS A 1 123 ? -4.681 1.918 5.298 1.00 86.81 123 HIS A C 1
ATOM 952 O O . HIS A 1 123 ? -4.514 3.110 5.060 1.00 86.81 123 HIS A O 1
ATOM 958 N N . MET A 1 124 ? -3.716 1.012 5.126 1.00 85.88 124 MET A N 1
ATOM 959 C CA . MET A 1 124 ? -2.374 1.350 4.643 1.00 85.88 124 MET A CA 1
ATOM 960 C C . MET A 1 124 ? -2.341 1.618 3.131 1.00 85.88 124 MET A C 1
ATOM 962 O O . MET A 1 124 ? -1.437 2.299 2.650 1.00 85.88 124 MET A O 1
ATOM 966 N N . GLY A 1 125 ? -3.316 1.112 2.372 1.00 82.88 125 GLY A N 1
ATOM 967 C CA . GLY A 1 125 ? -3.488 1.427 0.953 1.00 82.88 125 GLY A CA 1
ATOM 968 C C . GLY A 1 125 ? -3.956 2.866 0.707 1.00 82.88 125 GLY A C 1
ATOM 969 O O . GLY A 1 125 ? -3.628 3.455 -0.323 1.00 82.88 125 GLY A O 1
ATOM 970 N N . ASP A 1 126 ? -4.669 3.462 1.665 1.00 83.88 126 ASP A N 1
ATOM 971 C CA . ASP A 1 126 ? -5.081 4.864 1.624 1.00 83.88 126 ASP A CA 1
ATOM 972 C C . ASP A 1 126 ? -3.910 5.772 2.034 1.00 83.88 126 ASP A C 1
ATOM 974 O O . ASP A 1 126 ? -3.525 5.847 3.203 1.00 83.88 126 ASP A O 1
ATOM 978 N N . LYS A 1 127 ? -3.334 6.489 1.058 1.00 83.44 127 LYS A N 1
ATOM 979 C CA . LYS A 1 127 ? -2.162 7.359 1.272 1.00 83.44 127 LYS A CA 1
ATOM 980 C C . LYS A 1 127 ? -2.392 8.416 2.354 1.00 83.44 127 LYS A C 1
ATOM 982 O O . LYS A 1 127 ? -1.438 8.760 3.052 1.00 83.44 127 LYS A O 1
ATOM 987 N N . THR A 1 128 ? -3.621 8.916 2.493 1.00 83.44 128 THR A N 1
ATOM 988 C CA . THR A 1 128 ? -3.947 9.971 3.461 1.00 83.44 128 THR A CA 1
ATOM 989 C C . THR A 1 128 ? -3.941 9.425 4.885 1.00 83.44 128 THR A C 1
ATOM 991 O O . THR A 1 128 ? -3.255 9.962 5.751 1.00 83.44 128 THR A O 1
ATOM 994 N N . LYS A 1 129 ? -4.602 8.286 5.112 1.00 79.94 129 LYS A N 1
ATOM 995 C CA . LYS A 1 129 ? -4.640 7.614 6.418 1.00 79.94 129 LYS A CA 1
ATOM 996 C C . LYS A 1 129 ? -3.281 7.051 6.802 1.00 79.94 129 LYS A C 1
ATOM 998 O O . LYS A 1 129 ? -2.853 7.222 7.940 1.00 79.94 129 LYS A O 1
ATOM 1003 N N . ARG A 1 130 ? -2.567 6.441 5.850 1.00 86.75 130 ARG A N 1
ATOM 1004 C CA . ARG A 1 130 ? -1.232 5.875 6.080 1.00 86.75 130 ARG A CA 1
ATOM 1005 C C . ARG A 1 130 ? -0.249 6.906 6.634 1.00 86.75 130 ARG A C 1
ATOM 1007 O O . ARG A 1 130 ? 0.543 6.563 7.500 1.00 86.75 130 ARG A O 1
ATOM 1014 N N . ALA A 1 131 ? -0.283 8.149 6.152 1.00 88.50 131 ALA A N 1
ATOM 1015 C CA . ALA A 1 131 ? 0.633 9.192 6.620 1.00 88.50 131 ALA A CA 1
ATOM 1016 C C . ALA A 1 131 ? 0.424 9.557 8.106 1.00 88.50 131 ALA A C 1
ATOM 1018 O O . ALA A 1 131 ? 1.383 9.925 8.794 1.00 88.50 131 ALA A O 1
ATOM 1019 N N . LEU A 1 132 ? -0.816 9.423 8.591 1.00 90.00 132 LEU A N 1
ATOM 1020 C CA . LEU A 1 132 ? -1.212 9.753 9.959 1.00 90.00 132 LEU A CA 1
ATOM 1021 C C . LEU A 1 132 ? -0.869 8.641 10.956 1.00 90.00 132 LEU A C 1
ATOM 1023 O O . LEU A 1 132 ? -0.538 8.936 12.100 1.00 90.00 132 LEU A O 1
ATOM 1027 N N . VAL A 1 133 ? -0.935 7.374 10.544 1.00 91.62 133 VAL A N 1
ATOM 1028 C CA . VAL A 1 133 ? -0.718 6.233 11.445 1.00 91.62 133 VAL A CA 1
ATOM 1029 C C . VAL A 1 133 ? 0.774 6.030 11.719 1.00 91.62 133 VAL A C 1
ATOM 1031 O O . VAL A 1 133 ? 1.556 5.775 10.806 1.00 91.62 133 VAL A O 1
ATOM 1034 N N . LYS A 1 134 ? 1.167 6.097 12.993 1.00 92.56 134 LYS A N 1
ATOM 1035 C CA . LYS A 1 134 ? 2.536 5.832 13.475 1.00 92.56 134 LYS A CA 1
ATOM 1036 C C . LYS A 1 134 ? 2.670 4.481 14.169 1.00 92.56 134 LYS A C 1
ATOM 1038 O O . LYS A 1 134 ? 3.743 3.884 14.152 1.00 92.56 134 LYS A O 1
ATOM 1043 N N . ARG A 1 135 ? 1.589 3.993 14.781 1.00 91.62 135 ARG A N 1
ATOM 1044 C CA . ARG A 1 135 ? 1.569 2.731 15.531 1.00 91.62 135 ARG A CA 1
ATOM 1045 C C . ARG A 1 135 ? 0.216 2.042 15.386 1.00 91.62 135 ARG A C 1
ATOM 1047 O O . ARG A 1 135 ? -0.823 2.693 15.345 1.00 91.62 135 ARG A O 1
ATOM 1054 N N . VAL A 1 136 ? 0.231 0.713 15.359 1.00 92.75 136 VAL A N 1
ATOM 1055 C CA . VAL A 1 136 ? -0.972 -0.126 15.405 1.00 92.75 136 VAL A CA 1
ATOM 1056 C C . VAL A 1 136 ? -0.914 -0.975 16.665 1.00 92.75 136 VAL A C 1
ATOM 1058 O O . VAL A 1 136 ? 0.115 -1.581 16.953 1.00 92.75 136 VAL A O 1
ATOM 1061 N N . GLN A 1 137 ? -2.013 -1.020 17.412 1.00 91.69 137 GLN A N 1
ATOM 1062 C CA . GLN A 1 137 ? -2.175 -1.927 18.545 1.00 91.69 137 GLN A CA 1
ATOM 1063 C C . GLN A 1 137 ? -3.303 -2.905 18.248 1.00 91.69 137 GLN A C 1
ATOM 1065 O O . GLN A 1 137 ? -4.360 -2.503 17.762 1.00 91.69 137 GLN A O 1
ATOM 1070 N N . LEU A 1 138 ? -3.073 -4.180 18.551 1.00 91.50 138 LEU A N 1
ATOM 1071 C CA . LEU A 1 138 ? -4.011 -5.266 18.295 1.00 91.50 138 LEU A CA 1
ATOM 1072 C C . LEU A 1 138 ? -4.435 -5.914 19.609 1.00 91.50 138 LEU A C 1
ATOM 1074 O O . LEU A 1 138 ? -3.598 -6.231 20.452 1.00 91.50 138 LEU A O 1
ATOM 1078 N N . ILE A 1 139 ? -5.736 -6.135 19.756 1.00 89.88 139 ILE A N 1
ATOM 1079 C CA . ILE A 1 139 ? -6.348 -6.840 20.878 1.00 89.88 139 ILE A CA 1
ATOM 1080 C C . ILE A 1 139 ? -7.085 -8.040 20.295 1.00 89.88 139 ILE A C 1
ATOM 1082 O O . ILE A 1 139 ? -8.106 -7.893 19.619 1.00 89.88 139 ILE A O 1
ATOM 1086 N N . ARG A 1 140 ? -6.560 -9.239 20.545 1.00 89.12 140 ARG A N 1
ATOM 1087 C CA . ARG A 1 140 ? -7.234 -10.481 20.162 1.00 89.12 140 ARG A CA 1
ATOM 1088 C C . ARG A 1 140 ? -8.359 -10.765 21.153 1.00 89.12 140 ARG A C 1
ATOM 1090 O O . ARG A 1 140 ? -8.139 -10.748 22.362 1.00 89.12 140 ARG A O 1
ATOM 1097 N N . CYS A 1 141 ? -9.555 -11.037 20.651 1.00 86.25 141 CYS A N 1
ATOM 1098 C CA . CYS A 1 141 ? -10.708 -11.411 21.465 1.00 86.25 141 CYS A CA 1
ATOM 1099 C C . CYS A 1 141 ? -11.596 -12.422 20.725 1.00 86.25 141 CYS A C 1
ATOM 1101 O O . CYS A 1 141 ? -11.425 -12.674 19.532 1.00 86.25 141 CYS A O 1
ATOM 1103 N N . SER A 1 142 ? -12.527 -13.054 21.442 1.00 89.12 142 SER A N 1
ATOM 1104 C CA . SER A 1 142 ? -13.526 -13.903 20.792 1.00 89.12 142 SER A CA 1
ATOM 1105 C C . SER A 1 142 ? -14.429 -13.054 19.899 1.00 89.12 142 SER A C 1
ATOM 1107 O O . SER A 1 142 ? -14.693 -11.887 20.192 1.00 89.12 142 SER A O 1
ATOM 1109 N N . THR A 1 143 ? -14.933 -13.645 18.818 1.00 88.38 143 THR A N 1
ATOM 1110 C CA . THR A 1 143 ? -15.821 -12.968 17.861 1.00 88.38 143 THR A CA 1
ATOM 1111 C C . THR A 1 143 ? -17.070 -12.385 18.524 1.00 88.38 143 THR A C 1
ATOM 1113 O O . THR A 1 143 ? -17.503 -11.297 18.164 1.00 88.38 143 THR A O 1
ATOM 1116 N N . GLU A 1 144 ? -17.591 -13.058 19.549 1.00 90.62 144 GLU A N 1
ATOM 1117 C CA . GLU A 1 144 ? -18.736 -12.618 20.357 1.00 90.62 144 GLU A CA 1
ATOM 1118 C C . GLU A 1 144 ? -18.478 -11.314 21.127 1.00 90.62 144 GLU A C 1
ATOM 1120 O O . GLU A 1 144 ? -19.409 -10.565 21.399 1.00 90.62 144 GLU A O 1
ATOM 1125 N N . LYS A 1 145 ? -17.216 -11.025 21.474 1.00 90.50 145 LYS A N 1
ATOM 1126 C CA . LYS A 1 145 ? -16.829 -9.857 22.281 1.00 90.50 145 LYS A CA 1
ATOM 1127 C C . LYS A 1 145 ? -16.336 -8.676 21.449 1.00 90.50 145 LYS A C 1
ATOM 1129 O O . LYS A 1 145 ? -15.992 -7.647 22.031 1.00 90.50 145 LYS A O 1
ATOM 1134 N N . LEU A 1 146 ? -16.273 -8.808 20.122 1.00 92.19 146 LEU A N 1
ATOM 1135 C CA . LEU A 1 146 ? -15.701 -7.789 19.243 1.00 92.19 146 LEU A CA 1
ATOM 1136 C C . LEU A 1 146 ? -16.440 -6.454 19.372 1.00 92.19 146 LEU A C 1
ATOM 1138 O O . LEU A 1 146 ? -15.819 -5.453 19.728 1.00 92.19 146 LEU A O 1
ATOM 1142 N N . ALA A 1 147 ? -17.762 -6.474 19.180 1.00 91.88 147 ALA A N 1
ATOM 1143 C CA . ALA A 1 147 ? -18.576 -5.262 19.161 1.00 91.88 147 ALA A CA 1
ATOM 1144 C C . ALA A 1 147 ? -18.550 -4.535 20.513 1.00 91.88 147 ALA A C 1
ATOM 1146 O O . ALA A 1 147 ? -18.368 -3.320 20.566 1.00 91.88 147 ALA A O 1
ATOM 1147 N N . ASP A 1 148 ? -18.657 -5.285 21.612 1.00 93.25 148 ASP A N 1
ATOM 1148 C CA . ASP A 1 148 ? -18.590 -4.733 22.967 1.00 93.25 148 ASP A CA 1
ATOM 1149 C C . ASP A 1 148 ? -17.213 -4.132 23.272 1.00 93.25 148 ASP A C 1
ATOM 1151 O O . ASP A 1 148 ? -17.115 -3.072 23.894 1.00 93.25 148 ASP A O 1
ATOM 1155 N N . THR A 1 149 ? -16.139 -4.798 22.837 1.00 92.19 149 THR A N 1
ATOM 1156 C CA . THR A 1 149 ? -14.762 -4.335 23.060 1.00 92.19 149 THR A CA 1
ATOM 1157 C C . THR A 1 149 ? -14.467 -3.079 22.240 1.00 92.19 149 THR A C 1
ATOM 1159 O O . THR A 1 149 ? -13.952 -2.105 22.789 1.00 92.19 149 THR A O 1
ATOM 1162 N N . GLU A 1 150 ? -14.841 -3.064 20.957 1.00 95.75 150 GLU A N 1
ATOM 1163 C CA . GLU A 1 150 ? -14.747 -1.888 20.084 1.00 95.75 150 GLU A CA 1
ATOM 1164 C C . GLU A 1 150 ? -15.522 -0.709 20.680 1.00 95.75 150 GLU A C 1
ATOM 1166 O O . GLU A 1 150 ? -14.960 0.373 20.860 1.00 95.75 150 GLU A O 1
ATOM 1171 N N . TRP A 1 151 ? -16.784 -0.927 21.058 1.00 94.38 151 TRP A N 1
ATOM 1172 C CA . TRP A 1 151 ? -17.635 0.120 21.613 1.00 94.38 151 TRP A CA 1
ATOM 1173 C C . TRP A 1 151 ? -17.049 0.718 22.895 1.00 94.38 151 TRP A C 1
ATOM 1175 O O . TRP A 1 151 ? -16.951 1.941 23.003 1.00 94.38 151 TRP A O 1
ATOM 1185 N N . ARG A 1 152 ? -16.589 -0.114 23.840 1.00 93.81 152 ARG A N 1
ATOM 1186 C CA . ARG A 1 152 ? -15.961 0.363 25.087 1.00 93.81 152 ARG A CA 1
ATOM 1187 C C . ARG A 1 152 ? -14.722 1.213 24.823 1.00 93.81 152 ARG A C 1
ATOM 1189 O O . ARG A 1 152 ? -14.539 2.233 25.483 1.00 93.81 152 ARG A O 1
ATOM 1196 N N . LEU A 1 153 ? -13.889 0.820 23.861 1.00 94.12 153 LEU A N 1
ATOM 1197 C CA . LEU A 1 153 ? -12.684 1.568 23.501 1.00 94.12 153 LEU A CA 1
ATOM 1198 C C . LEU A 1 153 ? -13.022 2.890 22.807 1.00 94.12 153 LEU A C 1
ATOM 1200 O O . LEU A 1 153 ? -12.408 3.904 23.122 1.00 94.12 153 LEU A O 1
ATOM 1204 N N . ILE A 1 154 ? -14.027 2.911 21.926 1.00 95.19 154 ILE A N 1
ATOM 1205 C CA . ILE A 1 154 ? -14.511 4.156 21.312 1.00 95.19 154 ILE A CA 1
ATOM 1206 C C . ILE A 1 154 ? -15.068 5.102 22.381 1.00 95.19 154 ILE A C 1
ATOM 1208 O O . ILE A 1 154 ? -14.759 6.289 22.352 1.00 95.19 154 ILE A O 1
ATOM 1212 N N . GLN A 1 155 ? -15.846 4.598 23.344 1.00 93.75 155 GLN A N 1
ATOM 1213 C CA . GLN A 1 155 ? -16.371 5.416 24.444 1.00 93.75 155 GLN A CA 1
ATOM 1214 C C . GLN A 1 155 ? -15.261 5.965 25.347 1.00 93.75 155 GLN A C 1
ATOM 1216 O O . GLN A 1 155 ? -15.331 7.116 25.767 1.00 93.75 155 GLN A O 1
ATOM 1221 N N . HIS A 1 156 ? -14.243 5.151 25.637 1.00 93.81 156 HIS A N 1
ATOM 1222 C CA . HIS A 1 156 ? -13.135 5.539 26.504 1.00 93.81 156 HIS A CA 1
ATOM 1223 C C . HIS A 1 156 ? -12.216 6.580 25.856 1.00 93.81 156 HIS A C 1
ATOM 1225 O O . HIS A 1 156 ? -11.856 7.559 26.501 1.00 93.81 156 HIS A O 1
ATOM 1231 N N . TYR A 1 157 ? -11.842 6.369 24.592 1.00 94.50 157 TYR A N 1
ATOM 1232 C CA . TYR A 1 157 ? -10.840 7.186 23.909 1.00 94.50 157 TYR A CA 1
ATOM 1233 C C . TYR A 1 157 ? -11.416 8.323 23.061 1.00 94.50 157 TYR A C 1
ATOM 1235 O O . TYR A 1 157 ? -10.684 9.248 22.735 1.00 94.50 157 TYR A O 1
ATOM 1243 N N . GLN A 1 158 ? -12.688 8.242 22.660 1.00 93.88 158 GLN A N 1
ATOM 1244 C CA . GLN A 1 158 ? -13.333 9.182 21.731 1.00 93.88 158 GLN A CA 1
ATOM 1245 C C . GLN A 1 158 ? -12.479 9.503 20.481 1.00 93.88 158 GLN A C 1
ATOM 1247 O O . GLN A 1 158 ? -12.210 10.669 20.187 1.00 93.88 158 GLN A O 1
ATOM 1252 N N . PRO A 1 159 ? -12.026 8.474 19.737 1.00 94.06 159 PRO A N 1
ATOM 1253 C CA . PRO A 1 159 ? -11.116 8.647 18.611 1.00 94.06 159 PRO A CA 1
ATOM 1254 C C . PRO A 1 159 ? -11.722 9.549 17.521 1.00 94.06 159 PRO A C 1
ATOM 1256 O O . PRO A 1 159 ? -12.856 9.313 17.092 1.00 94.06 159 PRO A O 1
ATOM 1259 N N . PRO A 1 160 ? -10.971 10.537 17.002 1.00 92.12 160 PRO A N 1
ATOM 1260 C CA . PRO A 1 160 ? -11.502 11.574 16.116 1.00 92.12 160 PRO A CA 1
ATOM 1261 C C . PRO A 1 160 ? -12.019 11.038 14.775 1.00 92.12 160 PRO A C 1
ATOM 1263 O O . PRO A 1 160 ? -12.869 11.669 14.150 1.00 92.12 160 PRO A O 1
ATOM 1266 N N . LEU A 1 161 ? -11.523 9.885 14.311 1.00 91.12 161 LEU A N 1
ATOM 1267 C CA . LEU A 1 161 ? -11.943 9.294 13.037 1.00 91.12 161 LEU A CA 1
ATOM 1268 C C . LEU A 1 161 ? -13.102 8.297 13.179 1.00 91.12 161 LEU A C 1
ATOM 1270 O O . LEU A 1 161 ? -13.636 7.843 12.165 1.00 91.12 161 LEU A O 1
ATOM 1274 N N . ASN A 1 162 ? -13.520 7.951 14.399 1.00 90.69 162 ASN A N 1
ATOM 1275 C CA . ASN A 1 162 ? -14.766 7.220 14.619 1.00 90.69 162 ASN A CA 1
ATOM 1276 C C . ASN A 1 162 ? -15.898 8.235 14.764 1.00 90.69 162 ASN A C 1
ATOM 1278 O O . ASN A 1 162 ? -16.274 8.614 15.869 1.00 90.69 162 ASN A O 1
ATOM 1282 N N . VAL A 1 163 ? -16.437 8.698 13.636 1.00 76.94 163 VAL A N 1
ATOM 1283 C CA . VAL A 1 163 ? -17.562 9.640 13.646 1.00 76.94 163 VAL A CA 1
ATOM 1284 C C . VAL A 1 163 ? -18.736 9.027 14.423 1.00 76.94 163 VAL A C 1
ATOM 1286 O O . VAL A 1 163 ? -19.249 7.963 14.066 1.00 76.94 163 VAL A O 1
ATOM 1289 N N . VAL A 1 164 ? -19.156 9.704 15.495 1.00 55.56 164 VAL A N 1
ATOM 1290 C CA . VAL A 1 164 ? -20.304 9.338 16.335 1.00 55.56 164 VAL A CA 1
ATOM 1291 C C . VAL A 1 164 ? -21.580 9.532 15.509 1.00 55.56 164 VAL A C 1
ATOM 1293 O O . VAL A 1 164 ? -22.108 10.636 15.438 1.00 55.56 164 VAL A O 1
ATOM 1296 N N . GLY A 1 165 ? -22.053 8.489 14.816 1.00 43.62 165 GLY A N 1
ATOM 1297 C CA . GLY A 1 165 ? -23.284 8.621 14.023 1.00 43.62 165 GLY A CA 1
ATOM 1298 C C . GLY A 1 165 ? -23.677 7.521 13.033 1.00 43.62 165 GLY A C 1
ATOM 1299 O O . GLY A 1 165 ? -24.702 7.689 12.384 1.00 43.62 165 GLY A O 1
ATOM 1300 N N . CYS A 1 166 ? -22.954 6.402 12.893 1.00 39.06 166 CYS A N 1
ATOM 1301 C CA . CYS A 1 166 ? -23.345 5.343 11.946 1.00 39.06 166 CYS A CA 1
ATOM 1302 C C . CYS A 1 166 ? -23.895 4.088 12.655 1.00 39.06 166 CYS A C 1
ATOM 1304 O O . CYS A 1 166 ? -23.178 3.136 12.945 1.00 39.06 166 CYS A O 1
ATOM 1306 N N . SER A 1 167 ? -25.194 4.159 12.953 1.00 37.09 167 SER A N 1
ATOM 1307 C CA . SER A 1 167 ? -26.207 3.093 12.906 1.00 37.09 167 SER A CA 1
ATOM 1308 C C . SER A 1 167 ? -25.927 1.733 13.562 1.00 37.09 167 SER A C 1
ATOM 1310 O O . SER A 1 167 ? -25.442 0.789 12.945 1.00 37.09 167 SER A O 1
ATOM 1312 N N . ARG A 1 168 ? -26.495 1.582 14.768 1.00 43.12 168 ARG A N 1
ATOM 1313 C CA . ARG A 1 168 ? -27.221 0.370 15.187 1.00 43.12 168 ARG A CA 1
ATOM 1314 C C . ARG A 1 168 ? -28.183 -0.050 14.063 1.00 43.12 168 ARG A C 1
ATOM 1316 O O . ARG A 1 168 ? -29.272 0.505 13.942 1.00 43.12 168 ARG A O 1
ATOM 1323 N N . THR A 1 169 ? -27.823 -1.044 13.262 1.00 40.06 169 THR A N 1
ATOM 1324 C CA . THR A 1 169 ? -28.797 -1.801 12.468 1.00 40.06 169 THR A CA 1
ATOM 1325 C C . THR A 1 169 ? -29.301 -2.984 13.290 1.00 40.06 169 THR A C 1
ATOM 1327 O O . THR A 1 169 ? -28.622 -3.997 13.410 1.00 40.06 169 THR A O 1
ATOM 1330 N N . GLY A 1 170 ? -30.508 -2.833 13.844 1.00 33.28 170 GLY A N 1
ATOM 1331 C CA . GLY A 1 170 ? -31.493 -3.916 13.929 1.00 33.28 170 GLY A CA 1
ATOM 1332 C C . GLY A 1 170 ? -31.422 -4.903 15.100 1.00 33.28 170 GLY A C 1
ATOM 1333 O O . GLY A 1 170 ? -30.986 -6.037 14.930 1.00 33.28 170 GLY A O 1
ATOM 1334 N N . ARG A 1 171 ? -32.038 -4.535 16.232 1.00 34.25 171 ARG A N 1
ATOM 1335 C CA . ARG A 1 171 ? -33.136 -5.335 16.816 1.00 34.25 171 ARG A CA 1
ATOM 1336 C C . ARG A 1 171 ? -33.939 -4.491 17.815 1.00 34.25 171 ARG A C 1
ATOM 1338 O O . ARG A 1 171 ? -33.707 -4.516 19.017 1.00 34.25 171 ARG A O 1
ATOM 1345 N N . LEU A 1 172 ? -34.862 -3.705 17.267 1.00 38.88 172 LEU A N 1
ATOM 1346 C CA . LEU A 1 172 ? -36.084 -3.297 17.951 1.00 38.88 172 LEU A CA 1
ATOM 1347 C C . LEU A 1 172 ? -37.155 -4.321 17.543 1.00 38.88 172 LEU A C 1
ATOM 1349 O O . LEU A 1 172 ? -37.520 -4.379 16.375 1.00 38.88 172 LEU A O 1
ATOM 1353 N N . GLY A 1 173 ? -37.583 -5.164 18.476 1.00 35.06 173 GLY A N 1
ATOM 1354 C CA . GLY A 1 173 ? -39.014 -5.370 18.715 1.00 35.06 173 GLY A CA 1
ATOM 1355 C C . GLY A 1 173 ? -39.238 -4.737 20.090 1.00 35.06 173 GLY A C 1
ATOM 1356 O O . GLY A 1 173 ? -38.487 -5.046 21.012 1.00 35.06 173 GLY A O 1
ATOM 1357 N N . GLU A 1 174 ? -40.013 -3.660 20.242 1.00 40.66 174 GLU A N 1
ATOM 1358 C CA . GLU A 1 174 ? -41.489 -3.676 20.278 1.00 40.66 174 GLU A CA 1
ATOM 1359 C C . GLU A 1 174 ? -41.963 -4.886 21.099 1.00 40.66 174 GLU A C 1
ATOM 1361 O O . GLU A 1 174 ? -41.716 -6.021 20.712 1.00 40.66 174 GLU A O 1
ATOM 1366 N N . SER A 1 175 ? -42.570 -4.781 22.277 1.00 41.31 175 SER A N 1
ATOM 1367 C CA . SER A 1 175 ? -43.380 -3.745 22.936 1.00 41.31 175 SER A CA 1
ATOM 1368 C C . SER A 1 175 ? -43.558 -4.244 24.390 1.00 41.31 175 SER A C 1
ATOM 1370 O O . SER A 1 175 ? -43.688 -5.443 24.603 1.00 41.31 175 SER A O 1
ATOM 1372 N N . GLY A 1 176 ? -43.483 -3.450 25.456 1.00 35.84 176 GLY A N 1
ATOM 1373 C CA . GLY A 1 176 ? -44.379 -2.330 25.700 1.00 35.84 176 GLY A CA 1
ATOM 1374 C C . GLY A 1 176 ? -45.760 -2.826 26.148 1.00 35.84 176 GLY A C 1
ATOM 1375 O O . GLY A 1 176 ? -46.689 -2.770 25.356 1.00 35.84 176 GLY A O 1
ATOM 1376 N N . ILE A 1 177 ? -45.896 -3.292 27.394 1.00 44.16 177 ILE A N 1
ATOM 1377 C CA . ILE A 1 177 ? -47.165 -3.236 28.138 1.00 44.16 177 ILE A CA 1
ATOM 1378 C C . ILE A 1 177 ? -46.814 -2.706 29.529 1.00 44.16 177 ILE A C 1
ATOM 1380 O O . ILE A 1 177 ? -46.058 -3.333 30.268 1.00 44.16 177 ILE A O 1
ATOM 1384 N N . GLY A 1 178 ? -47.283 -1.494 29.815 1.00 38.78 178 GLY A N 1
ATOM 1385 C CA . GLY A 1 178 ? -47.180 -0.848 31.116 1.00 38.78 178 GLY A CA 1
ATOM 1386 C C . GLY A 1 178 ? -48.402 -1.128 31.992 1.00 38.78 178 GLY A C 1
ATOM 1387 O O . GLY A 1 178 ? -49.472 -1.414 31.468 1.00 38.78 178 GLY A O 1
ATOM 1388 N N . HIS A 1 179 ? -48.153 -1.037 33.302 1.00 38.25 179 HIS A N 1
ATOM 1389 C CA . HIS A 1 179 ? -49.014 -0.617 34.418 1.00 38.25 179 HIS A CA 1
ATOM 1390 C C . HIS A 1 179 ? -50.532 -0.871 34.343 1.00 38.25 179 HIS A C 1
ATOM 1392 O O . HIS A 1 179 ? -51.231 -0.235 33.560 1.00 38.25 179 HIS A O 1
ATOM 1398 N N . ASP A 1 180 ? -51.039 -1.726 35.239 1.00 44.91 180 ASP A N 1
ATOM 1399 C CA . ASP A 1 180 ? -51.459 -1.341 36.603 1.00 44.91 180 ASP A CA 1
ATOM 1400 C C . ASP A 1 180 ? -51.171 -2.480 37.599 1.00 44.91 180 ASP A C 1
ATOM 1402 O O . ASP A 1 180 ? -51.179 -3.657 37.162 1.00 44.91 180 ASP A O 1
#

Organism: Mycobacterium sp. (strain KMS) (NCBI:txid189918)

pLDDT: mean 74.75, std 19.13, range [33.28, 95.75]

Secondary structure (DSSP, 8-state):
--HHHHHHHHHHHHHHHHHHHTT--HHHHHHHHHHHHHHHHHHHHHHHHHHHHHHHHHHHHHHHHHHHHHHHHHHHHHHHHHHHHTTT---EEEEEEEEE-S-SSSEEEEEEEEEHHHHHHHHHHSHHHHHH--EEEEEE--GGGHHHHHHHHHHHH--TTS-TT----S----------

Foldseek 3Di:
DPPVVVVVVVVVVVVVVVVVVVPPVVVVVVVVVVVVVVVVVVVVVVVVVVVVVVVVVVVVVVVVVVVVVVVVVVVCVVVVVQVVCVVPPDQAFKKWKFFCFPDPQATQDIDIDRGRVVVVCVQCVPPVSVVGGPDMDIDGDHPVCRVVVSVVSCVVRVRNNPPPDDDDPDDDDDDDDDDD

Sequence (180 aa):
MLVGRIKDAAQMASIIAHTAAAGLDFEQDLADLKSHLDRAAWSTDQHLRGCLERLEAKEAAAQAHSERVEQIKRSMTINVVAEHLDEFFNPHGGFVYLLWGEDPNTPLYVGQSTNILSRLGAHMGDKTKRALVKRVQLIRCSTEKLADTEWRLIQHYQPPLNVVGCSRTGRLGESGIGHD

Radius of gyration: 44.45 Å; chains: 1; bounding box: 104×56×124 Å

InterPro domains:
  IPR000305 GIY-YIG endonuclease [PS50164] (92-163)
  IPR035901 GIY-YIG endonuclease superfamily [G3DSA:3.40.1440.10] (79-167)
  IPR035901 GIY-YIG endonuclease superfamily [SSF82771] (95-163)